Protein AF-A0A1H7BN62-F1 (afdb_monomer_lite)

Secondary structure (DSSP, 8-state):
--HHHHHHHHHHHHHHHHHHHHHHHHHHHHHHHHTT-HHHHHHHHHHHHHHHHHHHHHHHHHHHHHS-----

Structure (mmCIF, N/CA/C/O backbone):
data_AF-A0A1H7BN62-F1
#
_entry.id   AF-A0A1H7BN62-F1
#
loop_
_atom_site.group_PDB
_atom_site.id
_atom_site.type_symbol
_atom_site.label_atom_id
_atom_site.label_alt_id
_atom_site.label_comp_id
_atom_site.label_asym_id
_atom_site.label_entity_id
_atom_site.label_seq_id
_atom_site.pdbx_PDB_ins_code
_atom_site.Cartn_x
_atom_site.Cartn_y
_atom_site.Cartn_z
_atom_site.occupancy
_atom_site.B_iso_or_equiv
_atom_site.auth_seq_id
_atom_site.auth_comp_id
_atom_site.auth_asym_id
_atom_site.auth_atom_id
_atom_site.pdbx_PDB_model_num
ATOM 1 N N . MET A 1 1 ? 25.118 -14.455 -19.210 1.00 37.75 1 MET A N 1
ATOM 2 C CA . MET A 1 1 ? 24.111 -14.707 -18.153 1.00 37.75 1 MET A CA 1
ATOM 3 C C . MET A 1 1 ? 23.109 -13.564 -18.113 1.00 37.75 1 MET A C 1
ATOM 5 O O . MET A 1 1 ? 23.500 -12.410 -18.013 1.00 37.75 1 MET A O 1
ATOM 9 N N . HIS A 1 2 ? 21.836 -13.938 -18.203 1.00 47.22 2 HIS A N 1
ATOM 10 C CA . HIS A 1 2 ? 20.578 -13.184 -18.291 1.00 47.22 2 HIS A CA 1
ATOM 11 C C . HIS A 1 2 ? 20.255 -12.229 -17.107 1.00 47.22 2 HIS A C 1
ATOM 13 O O . HIS A 1 2 ? 19.095 -12.060 -16.747 1.00 47.22 2 HIS A O 1
ATOM 19 N N . ARG A 1 3 ? 21.242 -11.573 -16.466 1.00 46.16 3 ARG A N 1
ATOM 20 C CA . ARG A 1 3 ? 20.953 -10.616 -15.365 1.00 46.16 3 ARG A CA 1
ATOM 21 C C . ARG A 1 3 ? 20.087 -9.426 -15.810 1.00 46.16 3 ARG A C 1
ATOM 23 O O . ARG A 1 3 ? 19.445 -8.802 -14.968 1.00 46.16 3 ARG A O 1
ATOM 30 N N . SER A 1 4 ? 20.071 -9.126 -17.111 1.00 55.19 4 SER A N 1
ATOM 31 C CA . SER A 1 4 ? 19.429 -7.929 -17.660 1.00 55.19 4 SER A CA 1
ATOM 32 C C . SER A 1 4 ? 17.902 -7.983 -17.698 1.00 55.19 4 SER A C 1
ATOM 34 O O . SER A 1 4 ? 17.291 -6.938 -17.547 1.00 55.19 4 SER A O 1
ATOM 36 N N . GLU A 1 5 ? 17.278 -9.151 -17.878 1.00 55.47 5 GLU A N 1
ATOM 37 C CA . GLU A 1 5 ? 15.804 -9.263 -17.938 1.00 55.47 5 GLU A CA 1
ATOM 38 C C . GLU A 1 5 ? 15.195 -9.630 -16.583 1.00 55.47 5 GLU A C 1
ATOM 40 O O . GLU A 1 5 ? 14.110 -9.177 -16.228 1.00 55.47 5 GLU A O 1
ATOM 45 N N . VAL A 1 6 ? 15.942 -10.377 -15.766 1.00 60.03 6 VAL A N 1
ATOM 46 C CA . VAL A 1 6 ? 15.512 -10.758 -14.415 1.00 60.03 6 VAL A CA 1
ATOM 47 C C . VAL A 1 6 ? 15.369 -9.525 -13.515 1.00 60.03 6 VAL A C 1
ATOM 49 O O . VAL A 1 6 ? 14.442 -9.455 -12.715 1.00 60.03 6 VAL A O 1
ATOM 52 N N . THR A 1 7 ? 16.242 -8.524 -13.662 1.00 75.75 7 THR A N 1
ATOM 53 C CA . THR A 1 7 ? 16.228 -7.333 -12.794 1.00 75.75 7 THR A CA 1
ATOM 54 C C . THR A 1 7 ? 14.976 -6.462 -13.010 1.00 75.75 7 THR A C 1
ATOM 56 O O . THR A 1 7 ? 14.284 -6.200 -12.029 1.00 75.75 7 THR A O 1
ATOM 59 N N . PRO A 1 8 ? 14.601 -6.070 -14.245 1.00 74.88 8 PRO A N 1
ATOM 60 C CA . PRO A 1 8 ? 13.364 -5.328 -14.497 1.00 74.88 8 PRO A CA 1
ATOM 61 C C . PRO A 1 8 ? 12.099 -6.100 -14.095 1.00 74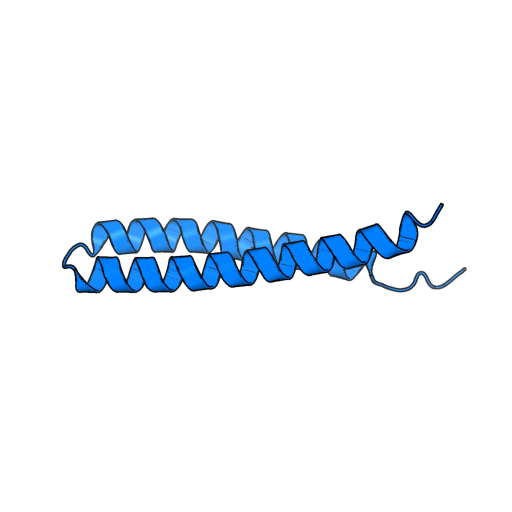.88 8 PRO A C 1
ATOM 63 O O . PRO A 1 8 ? 11.212 -5.529 -13.463 1.00 74.88 8 PRO A O 1
ATOM 66 N N . THR A 1 9 ? 12.015 -7.400 -14.399 1.00 80.94 9 THR A N 1
ATOM 67 C CA . THR A 1 9 ? 10.851 -8.221 -14.026 1.00 80.94 9 THR A CA 1
ATOM 68 C C . THR A 1 9 ? 10.684 -8.322 -12.511 1.00 80.94 9 THR A C 1
ATOM 70 O O . THR A 1 9 ? 9.574 -8.150 -12.008 1.00 80.94 9 THR A O 1
ATOM 73 N N . LEU A 1 10 ? 11.772 -8.551 -11.768 1.00 82.19 10 LEU A N 1
ATOM 74 C CA . LEU A 1 10 ? 11.731 -8.594 -10.304 1.00 82.19 10 LEU A CA 1
ATOM 75 C C . LEU A 1 10 ? 11.373 -7.234 -9.701 1.00 82.19 10 LEU A C 1
ATOM 77 O O . LEU A 1 10 ? 10.594 -7.177 -8.755 1.00 82.19 10 LEU A O 1
ATOM 81 N N . LEU A 1 11 ? 11.894 -6.142 -10.260 1.00 79.31 11 LEU A N 1
ATOM 82 C CA . LEU A 1 11 ? 11.558 -4.789 -9.822 1.00 79.31 11 LEU A CA 1
ATOM 83 C C . LEU A 1 11 ? 10.071 -4.472 -10.030 1.00 79.31 11 LEU A C 1
ATOM 85 O O . LEU A 1 11 ? 9.424 -3.946 -9.125 1.00 79.31 11 LEU A O 1
ATOM 89 N N . ASN A 1 12 ? 9.504 -4.859 -11.175 1.00 82.44 12 ASN A N 1
ATOM 90 C CA . ASN A 1 12 ? 8.073 -4.715 -11.432 1.00 82.44 12 ASN A CA 1
ATOM 91 C C . ASN A 1 12 ? 7.225 -5.573 -10.472 1.00 82.44 12 ASN A C 1
ATOM 93 O O . ASN A 1 12 ? 6.203 -5.117 -9.964 1.00 82.44 12 ASN A O 1
ATOM 97 N N . ALA A 1 13 ? 7.669 -6.796 -10.163 1.00 86.62 13 ALA A N 1
ATOM 98 C CA . ALA A 1 13 ? 6.999 -7.655 -9.186 1.00 86.62 13 ALA A CA 1
ATOM 99 C C . ALA A 1 13 ? 7.037 -7.065 -7.763 1.00 86.62 13 ALA A C 1
ATOM 101 O O . ALA A 1 13 ? 6.031 -7.093 -7.058 1.00 86.62 13 ALA A O 1
ATOM 102 N N . ILE A 1 14 ? 8.166 -6.481 -7.345 1.00 84.19 14 ILE A N 1
ATOM 103 C CA . ILE A 1 14 ? 8.293 -5.794 -6.049 1.00 84.19 14 ILE A CA 1
ATOM 104 C C . ILE A 1 14 ? 7.329 -4.606 -5.969 1.00 84.19 14 ILE A C 1
ATOM 106 O O . ILE A 1 14 ? 6.668 -4.435 -4.945 1.00 84.19 14 ILE A O 1
ATOM 110 N N . LEU A 1 15 ? 7.204 -3.822 -7.044 1.00 85.62 15 LEU A N 1
ATOM 111 C CA . LEU A 1 15 ? 6.240 -2.723 -7.113 1.00 85.62 15 LEU A CA 1
ATOM 112 C C . LEU A 1 15 ? 4.793 -3.201 -6.981 1.00 85.62 15 LEU A C 1
ATOM 114 O O . LEU A 1 15 ? 4.030 -2.629 -6.202 1.00 85.62 15 LEU A O 1
ATOM 118 N N . GLY A 1 16 ? 4.428 -4.268 -7.694 1.00 88.50 16 GLY A N 1
ATOM 119 C CA . GLY A 1 16 ? 3.104 -4.881 -7.573 1.00 88.50 16 GLY A CA 1
ATOM 120 C C . GLY A 1 16 ? 2.819 -5.374 -6.151 1.00 88.50 16 GLY A C 1
ATOM 121 O O . GLY A 1 16 ? 1.748 -5.111 -5.605 1.00 88.50 16 GLY A O 1
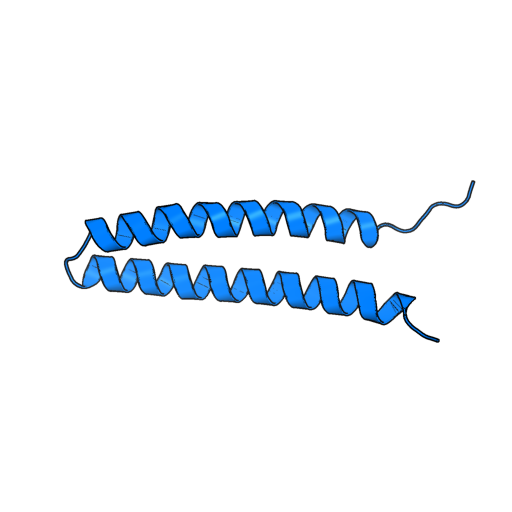ATOM 122 N N . ASN A 1 17 ? 3.799 -6.016 -5.512 1.00 89.56 17 ASN A N 1
ATOM 123 C CA . ASN A 1 17 ? 3.668 -6.490 -4.135 1.00 89.56 17 ASN A CA 1
ATOM 124 C C . ASN A 1 17 ? 3.505 -5.337 -3.137 1.00 89.56 17 ASN A C 1
ATOM 126 O O . ASN A 1 17 ? 2.696 -5.446 -2.219 1.00 89.56 17 ASN A O 1
ATOM 130 N N . GLN A 1 18 ? 4.225 -4.225 -3.319 1.00 87.19 18 GLN A N 1
ATOM 131 C CA . GLN A 1 18 ? 4.038 -3.036 -2.482 1.00 87.19 18 GLN A CA 1
ATOM 132 C C . GLN A 1 18 ? 2.627 -2.465 -2.622 1.00 87.19 18 GLN A C 1
ATOM 134 O O . GLN A 1 18 ? 1.995 -2.189 -1.609 1.00 87.19 18 GLN A O 1
ATOM 139 N N . ALA A 1 19 ? 2.096 -2.376 -3.846 1.00 88.38 19 ALA A N 1
ATOM 140 C CA . ALA A 1 19 ? 0.724 -1.922 -4.075 1.00 88.38 19 ALA A CA 1
ATOM 141 C C . ALA A 1 19 ? -0.305 -2.809 -3.354 1.00 88.38 19 ALA A C 1
ATOM 143 O O . ALA A 1 19 ? -1.207 -2.304 -2.685 1.00 88.38 19 ALA A O 1
ATOM 144 N N . ALA A 1 20 ? -0.145 -4.132 -3.454 1.00 90.81 20 ALA A N 1
ATOM 145 C CA . ALA A 1 20 ? -1.031 -5.092 -2.803 1.00 90.81 20 ALA A CA 1
ATOM 146 C C . ALA A 1 20 ? -0.970 -4.996 -1.268 1.00 90.81 20 ALA A C 1
ATOM 148 O O . ALA A 1 20 ? -2.007 -5.025 -0.608 1.00 90.81 20 ALA A O 1
ATOM 149 N N . ILE A 1 21 ? 0.229 -4.836 -0.697 1.00 89.00 21 ILE A N 1
ATOM 150 C CA . ILE A 1 21 ? 0.415 -4.662 0.751 1.00 89.00 21 ILE A CA 1
ATOM 151 C C . ILE A 1 21 ? -0.218 -3.348 1.225 1.00 89.00 21 ILE A C 1
ATOM 153 O O . ILE A 1 21 ? -0.910 -3.346 2.241 1.00 89.00 21 ILE A O 1
ATOM 157 N N . THR A 1 22 ? -0.030 -2.250 0.487 1.00 90.25 22 THR A N 1
ATOM 158 C CA . THR A 1 22 ? -0.653 -0.954 0.794 1.00 90.25 22 THR A CA 1
ATOM 159 C C . THR A 1 22 ? -2.177 -1.071 0.821 1.00 90.25 22 THR A C 1
ATOM 161 O O . THR A 1 22 ? -2.799 -0.616 1.779 1.00 90.25 22 THR A O 1
ATOM 164 N N . ALA A 1 23 ? -2.780 -1.732 -0.173 1.00 91.12 23 ALA A N 1
ATOM 165 C CA . ALA A 1 23 ? -4.226 -1.950 -0.215 1.00 91.12 23 ALA A CA 1
ATOM 166 C C . ALA A 1 23 ? -4.722 -2.791 0.977 1.00 91.12 23 ALA A C 1
ATOM 168 O O . ALA A 1 23 ? -5.654 -2.396 1.671 1.00 91.12 23 ALA A O 1
ATOM 169 N N . ALA A 1 24 ? -4.045 -3.900 1.293 1.00 92.75 24 ALA A N 1
ATOM 170 C CA . ALA A 1 24 ? -4.419 -4.743 2.430 1.00 92.75 24 ALA A CA 1
ATOM 171 C C . ALA A 1 24 ? -4.328 -3.995 3.775 1.00 92.75 24 ALA A C 1
ATOM 173 O O . ALA A 1 24 ? -5.170 -4.163 4.655 1.00 92.75 24 ALA A O 1
ATOM 174 N N . LEU A 1 25 ? -3.316 -3.141 3.946 1.00 90.62 25 LEU A N 1
ATOM 175 C CA . LEU A 1 25 ? -3.169 -2.314 5.144 1.00 90.62 25 LEU A CA 1
ATOM 176 C C . LEU A 1 25 ? -4.239 -1.212 5.230 1.00 90.62 25 LEU A C 1
ATOM 178 O O . LEU A 1 25 ? -4.663 -0.877 6.337 1.00 90.62 25 LEU A O 1
ATOM 182 N N . GLN A 1 26 ? -4.707 -0.670 4.098 1.00 93.06 26 GLN A N 1
ATOM 183 C CA . GLN A 1 26 ? -5.854 0.248 4.069 1.00 93.06 26 GLN A CA 1
ATOM 184 C C . GLN A 1 26 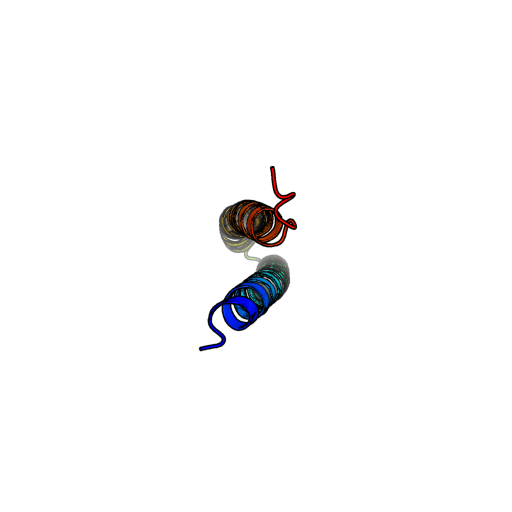? -7.130 -0.443 4.566 1.00 93.06 26 GLN A C 1
ATOM 186 O O . GLN A 1 26 ? -7.830 0.124 5.407 1.00 93.06 26 GLN A O 1
ATOM 191 N N . ASP A 1 27 ? -7.385 -1.680 4.136 1.00 94.62 27 ASP A N 1
ATOM 192 C CA . ASP A 1 27 ? -8.527 -2.471 4.612 1.00 94.62 27 ASP A CA 1
ATOM 193 C C . ASP A 1 27 ? -8.444 -2.735 6.123 1.00 94.62 27 ASP A C 1
ATOM 195 O O . ASP A 1 27 ? -9.440 -2.614 6.842 1.00 94.62 27 ASP A O 1
ATOM 199 N N . VAL A 1 28 ? -7.242 -3.017 6.640 1.00 91.81 28 VAL A N 1
ATOM 200 C CA . VAL A 1 28 ? -7.004 -3.155 8.087 1.00 91.81 28 VAL A CA 1
ATOM 201 C C . VAL A 1 28 ? -7.281 -1.845 8.828 1.00 91.81 28 VAL A C 1
ATOM 203 O O . VAL A 1 28 ? -7.921 -1.872 9.878 1.00 91.81 28 VAL A O 1
ATOM 206 N N . ALA A 1 29 ? -6.855 -0.693 8.300 1.00 92.06 29 ALA A N 1
ATOM 207 C CA . ALA A 1 29 ? -7.141 0.606 8.914 1.00 92.06 29 ALA A CA 1
ATOM 208 C C . ALA A 1 29 ? -8.652 0.881 9.002 1.00 92.06 29 ALA A C 1
ATOM 210 O O . ALA A 1 29 ? -9.133 1.337 10.038 1.00 92.06 29 ALA A O 1
ATOM 211 N N . ILE A 1 30 ? -9.400 0.553 7.942 1.00 93.31 30 ILE A N 1
ATOM 212 C CA . ILE A 1 30 ? -10.867 0.661 7.910 1.00 93.31 30 ILE A CA 1
ATOM 213 C C . ILE A 1 30 ? -11.495 -0.272 8.951 1.00 93.31 30 ILE A C 1
ATOM 215 O O . ILE A 1 30 ? -12.394 0.127 9.690 1.00 93.31 30 ILE A O 1
ATOM 219 N N . TRP A 1 31 ? -11.012 -1.512 9.053 1.00 94.88 31 TRP A N 1
ATOM 220 C CA . TRP A 1 31 ? -11.500 -2.460 10.053 1.00 94.88 31 TRP A CA 1
ATOM 221 C C . TRP A 1 31 ? -11.258 -1.977 11.494 1.00 94.88 31 TRP A C 1
ATOM 223 O O . TRP A 1 31 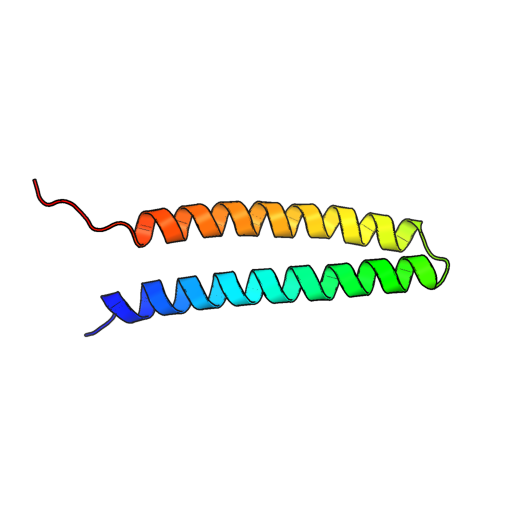? -12.161 -2.076 12.327 1.00 94.88 31 TRP A O 1
ATOM 233 N N . ILE A 1 32 ? -10.083 -1.409 11.789 1.00 93.19 32 ILE A N 1
ATOM 234 C CA . ILE A 1 32 ? -9.752 -0.844 13.110 1.00 93.19 32 ILE A CA 1
ATOM 235 C C . ILE A 1 32 ? -10.676 0.334 13.452 1.00 93.19 32 ILE A C 1
ATOM 237 O O . ILE A 1 32 ? -11.181 0.418 14.574 1.00 93.19 32 ILE A O 1
ATOM 241 N N . GLU A 1 33 ? -10.933 1.217 12.487 1.00 92.50 33 GLU A N 1
ATOM 242 C CA . GLU A 1 33 ? -11.838 2.358 12.659 1.00 92.50 33 GLU A CA 1
ATOM 243 C C . GLU A 1 33 ? -13.262 1.891 12.982 1.00 92.50 33 GLU A C 1
ATOM 245 O O . GLU A 1 33 ? -13.855 2.331 13.968 1.00 92.50 33 GLU A O 1
ATOM 250 N N . ASN A 1 34 ? -13.767 0.914 12.224 1.00 92.56 34 ASN A N 1
ATOM 251 C CA . ASN A 1 34 ? -15.083 0.311 12.446 1.00 92.56 34 ASN A CA 1
ATOM 252 C C . ASN A 1 34 ? -15.177 -0.466 13.770 1.00 92.56 34 ASN A C 1
ATOM 254 O O . ASN A 1 34 ? -16.270 -0.646 14.302 1.00 92.56 34 ASN A O 1
ATOM 258 N N . SER A 1 35 ? -14.042 -0.910 14.316 1.00 93.00 35 SER A N 1
ATOM 259 C CA . SER A 1 35 ? -13.960 -1.602 15.609 1.00 93.00 35 SER A CA 1
ATOM 260 C C . SER A 1 35 ? -13.953 -0.642 16.808 1.00 93.00 35 SER A C 1
ATOM 262 O O . SER A 1 35 ? -13.862 -1.093 17.949 1.00 93.00 35 SER A O 1
ATOM 264 N N . GLY A 1 36 ? -14.060 0.671 16.574 1.00 92.12 36 GLY A N 1
ATOM 265 C CA . GLY A 1 36 ? -14.168 1.682 17.627 1.00 92.12 36 GLY A CA 1
ATOM 266 C C . GLY A 1 36 ? -12.830 2.209 18.147 1.00 92.12 36 GLY A C 1
ATOM 267 O O . GLY A 1 36 ? -12.789 2.746 19.251 1.00 92.12 36 GLY A O 1
ATOM 268 N N . SER A 1 37 ? -11.742 2.073 17.378 1.00 89.44 37 SER A N 1
ATOM 269 C CA . SER A 1 37 ? -10.433 2.647 17.724 1.00 89.44 37 SER A CA 1
ATOM 270 C C . SER A 1 37 ? -9.929 3.612 16.636 1.00 89.44 37 SER A C 1
ATOM 272 O O . SER A 1 37 ? -9.023 3.279 15.864 1.00 89.44 37 SER A O 1
ATOM 274 N N . PRO A 1 38 ? -10.513 4.821 16.533 1.00 88.69 38 PRO A N 1
ATOM 275 C CA . PRO A 1 38 ? -10.163 5.784 15.488 1.00 88.69 38 PRO A CA 1
ATOM 276 C C . PRO A 1 38 ? -8.713 6.289 15.590 1.00 88.69 38 PRO A C 1
ATOM 278 O O . PRO A 1 38 ? -8.081 6.535 14.564 1.00 88.69 38 PRO A O 1
ATOM 281 N N . GLU A 1 39 ? -8.132 6.380 16.791 1.00 91.19 39 GLU A N 1
ATOM 282 C CA . GLU A 1 39 ? -6.734 6.789 16.982 1.00 91.19 39 GLU A CA 1
ATOM 283 C C . GLU A 1 39 ? -5.753 5.748 16.424 1.00 91.19 39 GLU A C 1
ATOM 285 O O . GLU A 1 39 ? -4.766 6.098 15.770 1.00 91.19 39 GLU A O 1
ATOM 290 N N . ALA A 1 40 ? -6.040 4.458 16.629 1.00 89.38 40 ALA A N 1
ATOM 291 C CA . ALA A 1 40 ? -5.237 3.378 16.066 1.00 89.38 40 ALA A CA 1
ATOM 292 C C . ALA A 1 40 ? -5.351 3.350 14.533 1.00 89.38 40 ALA A C 1
ATOM 294 O O . ALA A 1 40 ? -4.337 3.207 13.849 1.00 89.38 40 ALA A O 1
ATOM 295 N N . ALA A 1 41 ? -6.552 3.573 13.985 1.00 90.62 41 ALA A N 1
ATOM 296 C CA . ALA A 1 41 ? -6.753 3.703 12.543 1.00 90.62 41 ALA A CA 1
ATOM 297 C C . ALA A 1 41 ? -5.984 4.900 11.958 1.00 90.62 41 ALA A C 1
ATOM 299 O O . ALA A 1 41 ? -5.350 4.769 10.910 1.00 90.62 41 ALA A O 1
ATOM 300 N N . SER A 1 42 ? -5.971 6.044 12.653 1.00 91.06 42 SER A N 1
ATOM 301 C CA . SER A 1 42 ? -5.190 7.222 12.256 1.00 91.06 42 SER A CA 1
ATOM 302 C C . SER A 1 42 ? -3.690 6.924 12.218 1.00 91.06 42 SER A C 1
ATOM 304 O O . SER A 1 42 ? -3.031 7.219 11.224 1.00 91.06 42 SER A O 1
ATOM 306 N N . SER A 1 43 ? -3.148 6.254 13.242 1.00 91.50 43 SER A N 1
ATOM 307 C CA . SER A 1 43 ? -1.726 5.883 13.264 1.00 91.50 43 SER A CA 1
ATOM 308 C C . SER A 1 43 ? -1.351 4.918 12.131 1.00 91.50 43 SER A C 1
ATOM 310 O O . SER A 1 43 ? -0.276 5.031 11.538 1.00 91.50 43 SER A O 1
ATOM 312 N N . VAL A 1 44 ? -2.242 3.983 11.784 1.00 89.88 44 VAL A N 1
ATOM 313 C CA . VAL A 1 44 ? -2.042 3.093 10.630 1.00 89.88 44 VAL A CA 1
ATOM 314 C C . VAL A 1 44 ? -2.077 3.885 9.319 1.00 89.88 44 VAL A C 1
ATOM 316 O O . VAL A 1 44 ? -1.225 3.655 8.463 1.00 89.88 44 VAL A O 1
ATOM 319 N N . ARG A 1 45 ? -2.985 4.859 9.169 1.00 90.81 45 ARG A N 1
ATOM 320 C CA . ARG A 1 45 ? -3.070 5.733 7.983 1.00 90.81 45 ARG A CA 1
ATOM 321 C C . ARG A 1 45 ? -1.838 6.613 7.789 1.00 90.81 45 ARG A C 1
ATOM 323 O O . ARG A 1 45 ? -1.341 6.714 6.673 1.00 90.81 45 ARG A O 1
ATOM 330 N N . GLU A 1 46 ? -1.304 7.195 8.857 1.00 92.19 46 GLU A N 1
ATOM 331 C CA . GLU A 1 46 ? -0.059 7.971 8.792 1.00 92.19 46 GLU A CA 1
ATOM 332 C C . GLU A 1 46 ? 1.115 7.109 8.309 1.00 92.19 46 GLU A C 1
ATOM 334 O O . GLU A 1 46 ? 1.890 7.516 7.445 1.00 92.19 46 GLU A O 1
ATOM 339 N N . ARG A 1 47 ? 1.222 5.874 8.812 1.00 91.50 47 ARG A N 1
ATOM 340 C CA . ARG A 1 47 ? 2.263 4.926 8.381 1.00 91.50 47 ARG A CA 1
ATOM 341 C C . ARG A 1 47 ? 2.052 4.445 6.946 1.00 91.50 47 ARG A C 1
ATOM 343 O O . ARG A 1 47 ? 3.026 4.276 6.217 1.00 91.50 47 ARG A O 1
ATOM 350 N N . LEU A 1 48 ? 0.801 4.256 6.533 1.00 90.94 48 LEU A N 1
ATOM 351 C CA . LEU A 1 48 ? 0.429 3.938 5.154 1.00 90.94 48 LEU A CA 1
ATOM 352 C C . LEU A 1 48 ? 0.860 5.029 4.175 1.00 90.94 48 LEU A C 1
ATOM 354 O O . LEU A 1 48 ? 1.332 4.698 3.092 1.00 90.94 48 LEU A O 1
ATOM 358 N N . GLN A 1 49 ? 0.755 6.304 4.560 1.00 88.50 49 GLN A N 1
ATOM 359 C CA . GLN A 1 49 ? 1.218 7.411 3.723 1.00 88.50 49 GLN A CA 1
ATOM 360 C C . GLN A 1 49 ? 2.722 7.303 3.441 1.00 88.50 49 GLN A C 1
ATOM 362 O O . GLN A 1 49 ? 3.138 7.398 2.292 1.00 88.50 49 GLN A O 1
ATOM 367 N N . VAL A 1 50 ? 3.529 6.987 4.460 1.00 89.19 50 VAL A N 1
ATOM 368 C CA . VAL A 1 50 ? 4.979 6.776 4.294 1.00 89.19 50 VAL A CA 1
ATOM 369 C C . VAL A 1 50 ? 5.277 5.614 3.337 1.00 89.19 50 VAL A C 1
ATOM 371 O O . VAL A 1 50 ? 6.196 5.701 2.521 1.00 89.19 50 VAL A O 1
ATOM 374 N N . ILE A 1 51 ? 4.503 4.526 3.408 1.00 86.88 51 ILE A N 1
ATOM 375 C CA . ILE A 1 51 ? 4.642 3.379 2.496 1.00 86.88 51 ILE A CA 1
ATOM 376 C C . ILE A 1 51 ? 4.271 3.784 1.062 1.00 86.88 51 ILE A C 1
ATOM 378 O O . ILE A 1 51 ? 5.006 3.454 0.131 1.00 86.88 51 ILE A O 1
ATOM 382 N N . ALA A 1 52 ? 3.180 4.533 0.882 1.00 84.88 52 ALA A N 1
ATOM 383 C CA . ALA A 1 52 ? 2.734 5.021 -0.422 1.00 84.88 52 ALA A CA 1
ATOM 384 C C . ALA A 1 52 ? 3.758 5.972 -1.068 1.00 84.88 52 ALA A C 1
ATOM 386 O O . ALA A 1 52 ? 4.073 5.830 -2.251 1.00 84.88 52 ALA A O 1
ATOM 387 N N . ASP A 1 53 ? 4.342 6.883 -0.288 1.00 86.25 53 ASP A N 1
ATOM 388 C CA . ASP A 1 53 ? 5.388 7.793 -0.761 1.00 86.25 53 ASP A CA 1
ATOM 389 C C . ASP A 1 53 ? 6.637 7.009 -1.205 1.00 86.25 53 ASP A C 1
ATOM 391 O O . ASP A 1 53 ? 7.224 7.277 -2.259 1.00 86.25 53 ASP A O 1
ATOM 395 N N . SER A 1 54 ? 7.012 5.976 -0.441 1.00 85.06 54 SER A N 1
ATOM 396 C CA . SER A 1 54 ? 8.116 5.077 -0.792 1.00 85.06 54 SER A CA 1
ATOM 397 C C . SER A 1 54 ? 7.834 4.298 -2.083 1.00 85.06 54 SER A C 1
ATOM 399 O O . SER A 1 54 ? 8.705 4.195 -2.950 1.00 85.06 54 SER A O 1
ATOM 401 N N . GLN A 1 55 ? 6.600 3.821 -2.262 1.00 84.56 55 GLN A N 1
ATOM 402 C CA . GLN A 1 55 ? 6.161 3.145 -3.482 1.00 84.56 55 GLN A CA 1
ATOM 403 C C . GLN A 1 55 ? 6.253 4.068 -4.707 1.00 84.56 55 GLN A C 1
ATOM 405 O O . GLN A 1 55 ? 6.692 3.630 -5.771 1.00 84.56 55 GLN A O 1
ATOM 410 N N . GLY A 1 56 ? 5.900 5.350 -4.563 1.00 83.50 56 GLY A N 1
ATOM 411 C CA . GLY A 1 56 ? 6.052 6.352 -5.620 1.00 83.50 56 GLY A CA 1
ATOM 412 C C . GLY A 1 56 ? 7.512 6.550 -6.043 1.00 83.50 56 GLY A C 1
ATOM 413 O O . GLY A 1 56 ? 7.820 6.535 -7.237 1.00 83.50 56 GLY A O 1
ATOM 414 N N . LEU A 1 57 ? 8.427 6.661 -5.074 1.00 82.00 57 LEU A N 1
ATOM 415 C CA . LEU A 1 57 ? 9.866 6.795 -5.334 1.00 82.00 57 LEU A CA 1
ATOM 416 C C . LEU A 1 57 ? 10.444 5.562 -6.035 1.00 82.00 57 LEU A C 1
ATOM 418 O O . LEU A 1 57 ? 11.145 5.689 -7.040 1.00 82.00 57 LEU A O 1
ATOM 422 N N . ILE A 1 58 ? 10.122 4.363 -5.545 1.00 80.25 58 ILE A N 1
ATOM 423 C CA . ILE A 1 58 ? 10.579 3.111 -6.159 1.00 80.25 58 ILE A CA 1
ATOM 424 C C . ILE A 1 58 ? 9.984 2.983 -7.565 1.00 80.25 58 ILE A C 1
ATOM 426 O O . ILE A 1 58 ? 10.700 2.614 -8.494 1.00 80.25 58 ILE A O 1
ATOM 430 N N . GLY A 1 59 ? 8.718 3.363 -7.751 1.00 83.94 59 GLY A N 1
ATOM 431 C CA . GLY A 1 59 ? 8.052 3.385 -9.052 1.00 83.94 59 GLY A CA 1
ATOM 432 C C . GLY A 1 59 ? 8.792 4.258 -10.061 1.00 83.94 59 GLY A C 1
ATOM 433 O O . GLY A 1 59 ? 9.067 3.815 -11.177 1.00 83.94 59 GLY A O 1
ATOM 434 N N . ALA A 1 60 ? 9.197 5.460 -9.649 1.00 84.06 60 ALA A N 1
ATOM 435 C CA . ALA A 1 60 ? 9.987 6.366 -10.476 1.00 84.06 60 ALA A CA 1
ATOM 436 C C . ALA A 1 60 ? 11.366 5.780 -10.829 1.00 84.06 60 ALA A C 1
ATOM 438 O O . ALA A 1 60 ? 11.779 5.834 -11.989 1.00 84.06 60 ALA A O 1
ATOM 439 N N . CYS A 1 61 ? 12.060 5.166 -9.864 1.00 79.31 61 CYS A N 1
ATOM 440 C CA . CYS A 1 61 ? 13.345 4.504 -10.101 1.00 79.31 61 CYS A CA 1
ATOM 441 C C . CYS A 1 61 ? 13.232 3.348 -11.104 1.00 79.31 61 CYS A C 1
ATOM 443 O O . CYS A 1 61 ? 14.046 3.250 -12.021 1.00 79.31 61 CYS A O 1
ATOM 445 N N . VAL A 1 62 ? 12.225 2.482 -10.960 1.00 78.75 62 VAL A N 1
ATOM 446 C CA . VAL A 1 62 ? 11.997 1.368 -11.894 1.00 78.75 62 VAL A CA 1
ATOM 447 C C . VAL A 1 62 ? 11.609 1.888 -13.272 1.00 78.75 62 VAL A C 1
ATOM 449 O O . VAL A 1 62 ? 12.149 1.409 -14.265 1.00 78.75 62 VAL A O 1
ATOM 452 N N . GLY A 1 63 ? 10.748 2.906 -13.338 1.00 80.81 63 GLY A N 1
ATOM 453 C CA . GLY A 1 63 ? 10.387 3.569 -14.588 1.00 8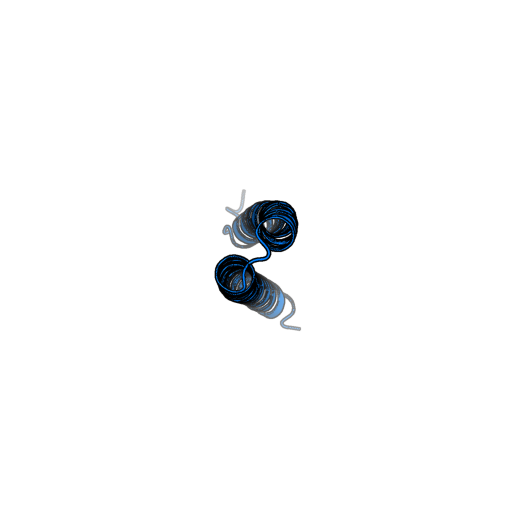0.81 63 GLY A 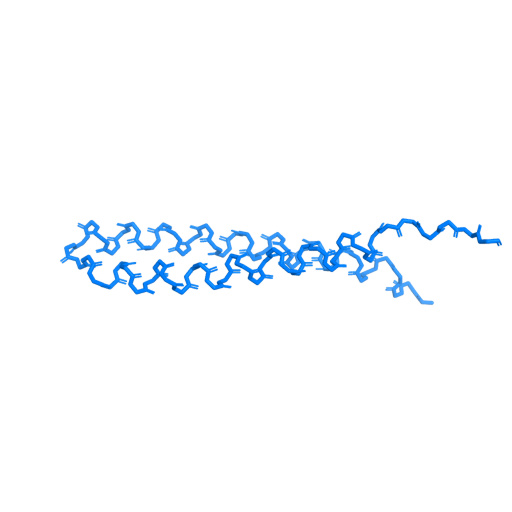CA 1
ATOM 454 C C . GLY A 1 63 ? 11.613 4.106 -15.326 1.00 80.81 63 GLY A C 1
ATOM 455 O O . GLY A 1 63 ? 11.767 3.844 -16.514 1.00 80.81 63 GLY A O 1
ATOM 456 N N . ALA A 1 64 ? 12.530 4.775 -14.621 1.00 81.50 64 ALA A N 1
ATOM 457 C CA . ALA A 1 64 ? 13.783 5.263 -15.196 1.00 81.50 64 ALA A CA 1
ATOM 458 C C . ALA A 1 64 ? 14.711 4.124 -15.662 1.00 81.50 64 ALA A C 1
ATOM 460 O O . ALA A 1 64 ? 15.332 4.231 -16.716 1.00 81.50 64 ALA A O 1
ATOM 461 N N . LEU A 1 65 ? 14.789 3.018 -14.913 1.00 76.00 65 LEU A N 1
ATOM 462 C CA . LEU A 1 65 ? 15.589 1.843 -15.287 1.00 76.00 65 LEU A CA 1
ATOM 463 C C . LEU A 1 65 ? 15.015 1.076 -16.486 1.00 76.00 65 LEU A C 1
ATOM 465 O O . LEU A 1 65 ? 15.770 0.431 -17.211 1.00 76.00 65 LEU A O 1
ATOM 469 N N . MET A 1 66 ? 13.697 1.124 -16.682 1.00 75.38 66 MET A N 1
ATOM 470 C CA . MET A 1 66 ? 13.001 0.470 -17.791 1.00 75.38 66 MET A CA 1
ATOM 471 C C . MET A 1 66 ? 12.939 1.322 -19.065 1.00 75.38 66 MET A C 1
ATOM 473 O O . MET A 1 66 ? 12.527 0.811 -20.107 1.00 75.38 66 MET A O 1
ATOM 477 N N . GLN A 1 67 ? 13.349 2.595 -19.019 1.00 77.06 67 GLN A N 1
ATOM 478 C CA . GLN A 1 67 ? 13.429 3.413 -20.226 1.00 77.06 67 GLN A CA 1
ATOM 479 C C . GLN A 1 67 ? 14.509 2.863 -21.173 1.00 77.06 67 GLN A C 1
ATOM 481 O O . GLN A 1 67 ? 15.640 2.609 -20.744 1.00 77.06 67 GLN A O 1
ATOM 486 N N . PRO A 1 68 ? 14.196 2.681 -22.469 1.00 62.22 68 PRO A N 1
ATOM 487 C CA . PRO A 1 68 ? 15.191 2.256 -23.441 1.00 62.22 68 PRO A CA 1
ATOM 488 C C . PRO A 1 68 ? 16.290 3.319 -23.534 1.00 62.22 68 PRO A C 1
ATOM 490 O O . PRO A 1 68 ? 16.009 4.499 -23.743 1.00 62.22 68 PRO A O 1
ATOM 493 N N . ARG A 1 69 ? 17.556 2.907 -23.390 1.00 63.72 69 ARG A N 1
ATOM 494 C CA . ARG A 1 69 ? 18.687 3.795 -23.681 1.00 63.72 69 ARG A CA 1
ATOM 495 C C . ARG A 1 69 ? 18.684 4.086 -25.178 1.00 63.72 69 ARG A C 1
ATOM 497 O O . ARG A 1 69 ? 18.883 3.169 -25.972 1.00 63.72 69 ARG A O 1
ATOM 504 N N . ILE A 1 70 ? 18.462 5.343 -25.549 1.00 52.53 70 ILE A N 1
ATOM 505 C CA . ILE A 1 70 ? 18.736 5.818 -26.905 1.00 52.53 70 ILE A CA 1
ATOM 506 C C . ILE A 1 70 ? 20.266 5.806 -27.056 1.00 52.53 70 ILE A C 1
ATOM 508 O O . ILE A 1 70 ? 20.935 6.434 -26.234 1.00 52.53 70 ILE A O 1
ATOM 512 N N . PRO A 1 71 ? 20.841 5.047 -28.004 1.00 51.47 71 PRO A N 1
ATOM 513 C CA . PRO A 1 71 ? 22.277 5.096 -28.250 1.00 51.47 71 PRO A CA 1
ATOM 514 C C . PRO A 1 71 ? 22.649 6.455 -28.869 1.00 51.47 71 PRO A C 1
ATOM 516 O O . PRO A 1 71 ? 21.968 6.896 -29.796 1.00 51.47 71 PRO A O 1
ATOM 519 N N . GLU A 1 72 ? 23.686 7.107 -28.326 1.00 51.78 72 GLU A N 1
ATOM 520 C CA . GLU A 1 72 ? 24.368 8.256 -28.957 1.00 51.78 72 GLU A CA 1
ATOM 521 C C . GLU A 1 72 ? 25.180 7.831 -30.186 1.00 51.78 72 GLU A C 1
ATOM 523 O O . GLU A 1 72 ? 25.756 6.714 -30.159 1.00 51.78 72 GLU A O 1
#

Foldseek 3Di:
DPPLPVVLVVLVVVLVVLVVVLVVLLVVLVVCVVVPNPVVSVVSVVVSVVSVVVSVVSVVVSVVSPDDDDDD

Sequence (72 aa):
MHRSEVTPTLLNAILGNQAAITAALQDVAIWIENSGSPEAASSVRERLQVIADSQGLIGACVGALMQPRIPE

pLDDT: mean 81.83, std 13.49, range [37.75, 94.88]

Radius of gyration: 17.07 Å; chains: 1; bounding box: 40×23×47 Å